Protein AF-A0A2V8MP57-F1 (afdb_monomer)

Mean predicted aligned error: 5.83 Å

Foldseek 3Di:
DDKDKAAPDDDPVRVVVCVVCVVVVNNVVDPRIDMDDDQKDWDADPDWDWDDDPNHTPGTDGDMDGDDPPPDDDDDD

Secondary structure (DSSP, 8-state):
-EEEEEE----HHHHHHHHHHHHTT-GGGSTTEEEEEESEEEE--SS--EEEETTEEEEES-EEEE--TT-S-----

Nearest PDB structures (foldseek):
  2qv7-assembly1_A  TM=9.144E-01  e=5.278E-03  unclassified
  2qvl-assembly1_A  TM=7.896E-01  e=3.585E-03  unclassified
  4bjj-assembly1_A  TM=2.157E-01  e=4.317E+00  Schizosaccharomyces pombe

Sequence (77 aa):
MSTSTLIEFLPLPELIRSLPLLYNGKIYEHPKVRFFRAKCVRADSQESALCEIDGEPLGRLPIEITVIPEAIRVLAP

Radius of gyration: 15.63 Å; Cα contacts (8 Å, |Δi|>4): 82; chains: 1; bounding box: 38×23×45 Å

Structure (mmCIF, N/CA/C/O backbone):
data_AF-A0A2V8MP57-F1
#
_entry.id   AF-A0A2V8MP57-F1
#
loop_
_atom_site.group_PDB
_atom_site.id
_atom_site.type_symbol
_atom_site.label_atom_id
_atom_site.label_alt_id
_atom_site.label_comp_id
_atom_site.label_asym_id
_atom_site.label_entity_id
_atom_site.label_seq_id
_atom_site.pdbx_PDB_ins_code
_atom_site.Cartn_x
_atom_site.Cartn_y
_atom_site.Cartn_z
_atom_site.occupancy
_atom_site.B_iso_or_equiv
_atom_site.auth_seq_id
_atom_site.auth_comp_id
_atom_site.auth_asym_id
_atom_site.auth_atom_id
_atom_site.pdbx_PDB_model_num
ATOM 1 N N . MET A 1 1 ? 1.925 -5.920 -12.966 1.00 59.06 1 MET A N 1
ATOM 2 C CA . MET A 1 1 ? 1.330 -6.397 -11.695 1.00 59.06 1 MET A CA 1
ATOM 3 C C . MET A 1 1 ? 1.738 -5.408 -10.630 1.00 59.06 1 MET A C 1
ATOM 5 O O . MET A 1 1 ? 2.943 -5.242 -10.469 1.00 59.06 1 MET A O 1
ATOM 9 N N . SER A 1 2 ? 0.780 -4.774 -9.965 1.00 73.81 2 SER A N 1
ATOM 10 C CA . SER A 1 2 ? 1.071 -3.781 -8.933 1.00 73.81 2 SER A CA 1
ATOM 11 C C . SER A 1 2 ? 1.052 -4.425 -7.562 1.00 73.81 2 SER A C 1
ATOM 13 O O . SER A 1 2 ? 0.383 -5.434 -7.317 1.00 73.81 2 SER A 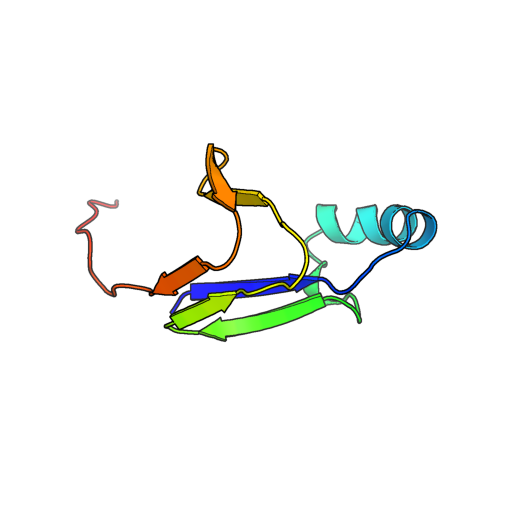O 1
ATOM 15 N N . THR A 1 3 ? 1.865 -3.842 -6.704 1.00 79.19 3 THR A N 1
ATOM 16 C CA . THR A 1 3 ? 1.995 -4.197 -5.306 1.00 79.19 3 THR A CA 1
ATOM 17 C C . THR A 1 3 ? 0.993 -3.377 -4.507 1.00 79.19 3 THR A C 1
ATOM 19 O O . THR A 1 3 ? 0.948 -2.159 -4.660 1.00 79.19 3 THR A O 1
ATOM 22 N N . SER A 1 4 ? 0.218 -4.028 -3.648 1.00 78.12 4 SER A N 1
ATOM 23 C CA . SER A 1 4 ? -0.684 -3.365 -2.709 1.00 78.12 4 SER A CA 1
ATOM 24 C C . SER A 1 4 ? -0.338 -3.803 -1.295 1.00 78.12 4 SER A C 1
ATOM 26 O O . SER A 1 4 ? -0.286 -5.000 -1.003 1.00 78.12 4 SER A O 1
ATOM 28 N N . THR A 1 5 ? -0.103 -2.828 -0.423 1.00 84.88 5 THR A N 1
ATOM 29 C CA . THR A 1 5 ? 0.200 -3.051 0.990 1.00 84.88 5 THR A CA 1
ATOM 30 C C . THR A 1 5 ? -1.031 -2.698 1.808 1.00 84.88 5 THR A C 1
ATOM 32 O O . THR A 1 5 ? -1.529 -1.578 1.727 1.00 84.88 5 THR A O 1
ATOM 35 N N . LEU A 1 6 ? -1.519 -3.653 2.592 1.00 84.50 6 LEU A N 1
ATOM 36 C CA . LEU A 1 6 ? -2.590 -3.449 3.558 1.00 84.50 6 LEU A CA 1
ATOM 37 C C . LEU A 1 6 ? -1.971 -3.384 4.951 1.00 84.50 6 LEU A C 1
ATOM 39 O O . LEU A 1 6 ? -1.229 -4.286 5.340 1.00 84.50 6 LEU A O 1
ATOM 43 N N . ILE A 1 7 ? -2.297 -2.338 5.699 1.00 86.44 7 ILE A N 1
ATOM 44 C CA . ILE A 1 7 ? -1.902 -2.192 7.098 1.00 86.44 7 ILE A CA 1
ATOM 45 C C . ILE A 1 7 ? -3.177 -2.301 7.925 1.00 86.44 7 ILE A C 1
ATOM 47 O O . ILE A 1 7 ? -4.114 -1.528 7.731 1.00 86.44 7 ILE A O 1
ATOM 51 N N . GLU A 1 8 ? -3.238 -3.295 8.805 1.00 85.31 8 GLU A N 1
ATOM 52 C CA . GLU A 1 8 ? -4.362 -3.439 9.727 1.00 85.31 8 GLU A CA 1
ATOM 53 C C . GLU A 1 8 ? -4.339 -2.335 10.789 1.00 85.31 8 GLU A C 1
ATOM 55 O O . GLU A 1 8 ? -3.342 -1.637 10.974 1.00 85.31 8 GLU A O 1
ATOM 60 N N . PH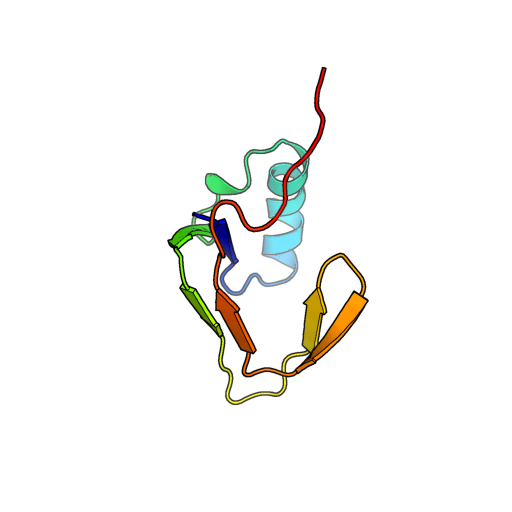E A 1 9 ? -5.447 -2.181 11.514 1.00 86.19 9 PHE A N 1
ATOM 61 C CA . PHE A 1 9 ? -5.571 -1.146 12.531 1.00 86.19 9 PHE A CA 1
ATOM 62 C C . PHE A 1 9 ? -4.422 -1.198 13.557 1.00 86.19 9 PHE A C 1
ATOM 64 O O . PHE A 1 9 ? -4.184 -2.203 14.245 1.00 86.19 9 PHE A O 1
ATOM 71 N N . LEU A 1 10 ? -3.729 -0.064 13.673 1.00 84.69 10 LEU A N 1
ATOM 72 C CA . LEU A 1 10 ? -2.630 0.158 14.600 1.00 84.69 10 LEU A CA 1
ATOM 73 C C . LEU A 1 10 ? -3.007 1.281 15.573 1.00 84.69 10 LEU A C 1
ATOM 75 O O . LEU A 1 10 ? -3.113 2.436 15.157 1.00 84.69 10 LEU A O 1
ATOM 79 N N . PRO A 1 11 ? -3.188 0.988 16.870 1.00 86.81 11 PRO A N 1
ATOM 80 C CA . PRO A 1 11 ? -3.357 2.027 17.871 1.00 86.81 11 PRO A CA 1
ATOM 81 C C . PRO A 1 11 ? -2.063 2.842 18.023 1.00 86.81 11 PRO A C 1
ATOM 83 O O . PRO A 1 11 ? -0.959 2.332 17.820 1.00 86.81 11 PRO A O 1
ATOM 86 N N . LEU A 1 12 ? -2.187 4.103 18.445 1.00 88.88 12 LEU A N 1
ATOM 87 C CA . LEU A 1 12 ? -1.074 5.062 18.507 1.00 88.88 12 LEU A CA 1
ATOM 88 C C . LEU A 1 12 ? 0.193 4.549 19.237 1.00 88.88 12 LEU A C 1
ATOM 90 O O . LEU A 1 12 ? 1.287 4.747 18.707 1.00 88.88 12 LEU A O 1
ATOM 94 N N . PRO A 1 13 ? 0.112 3.847 20.390 1.00 88.19 13 PRO A N 1
ATOM 95 C CA . PRO A 1 13 ? 1.306 3.320 21.060 1.00 88.19 13 PRO A CA 1
ATOM 96 C C . PRO A 1 13 ? 2.024 2.235 20.251 1.00 88.19 13 PRO A C 1
ATOM 98 O O . PRO A 1 13 ? 3.248 2.129 20.299 1.00 88.19 13 PRO A O 1
ATOM 101 N N . GLU A 1 14 ? 1.266 1.415 19.523 1.00 84.81 14 GLU A N 1
ATOM 102 C CA . GLU A 1 14 ? 1.810 0.367 18.661 1.00 84.81 14 GLU A CA 1
ATOM 103 C C . GLU A 1 14 ? 2.435 0.988 17.411 1.00 84.81 14 GLU A C 1
ATOM 105 O O . GLU A 1 14 ? 3.558 0.642 17.061 1.00 84.81 14 GLU A O 1
ATOM 110 N N . LEU A 1 15 ? 1.782 1.995 16.821 1.00 85.69 15 LEU A N 1
ATOM 111 C CA . LEU A 1 15 ? 2.332 2.759 15.702 1.00 85.69 15 LEU A CA 1
ATOM 112 C C . LEU A 1 15 ? 3.684 3.393 16.053 1.00 85.69 15 LEU A C 1
ATOM 114 O O . LEU A 1 15 ? 4.639 3.228 15.299 1.00 85.69 15 LEU A O 1
ATOM 118 N N . ILE A 1 16 ? 3.791 4.061 17.209 1.00 86.94 16 ILE A N 1
ATOM 119 C CA . ILE A 1 16 ? 5.044 4.691 17.663 1.00 86.94 16 ILE A CA 1
ATOM 120 C C . ILE A 1 16 ? 6.163 3.652 17.807 1.00 86.94 16 ILE A C 1
ATOM 122 O O . ILE A 1 16 ? 7.295 3.903 17.393 1.00 86.94 16 ILE A O 1
ATOM 126 N N . ARG A 1 17 ? 5.855 2.468 18.352 1.00 85.69 17 ARG A N 1
ATOM 127 C CA . ARG A 1 17 ? 6.824 1.363 18.471 1.00 85.69 17 ARG A CA 1
ATOM 128 C C . ARG A 1 17 ? 7.250 0.810 17.113 1.00 85.69 17 ARG A C 1
ATOM 130 O O . ARG A 1 17 ? 8.391 0.376 16.978 1.00 85.69 17 ARG A O 1
ATOM 137 N N . SER A 1 18 ? 6.361 0.851 16.126 1.00 82.94 18 SER A N 1
ATOM 138 C CA . SER A 1 18 ? 6.602 0.353 14.771 1.00 82.94 18 SER A CA 1
ATOM 139 C C . SER A 1 18 ? 7.225 1.392 13.830 1.00 82.94 18 SER A C 1
ATOM 141 O O . SER A 1 18 ? 7.670 1.016 12.748 1.00 82.94 18 SER A O 1
ATOM 143 N N . LEU A 1 19 ? 7.351 2.667 14.232 1.00 81.19 19 LEU A N 1
ATOM 144 C CA . LEU A 1 19 ? 8.002 3.718 13.429 1.00 81.19 19 LEU A CA 1
ATOM 145 C C . LEU A 1 19 ? 9.398 3.321 12.917 1.00 81.19 19 LEU A C 1
ATOM 147 O O . LEU A 1 19 ? 9.639 3.492 11.724 1.00 81.19 19 LEU A O 1
ATOM 151 N N . PRO A 1 20 ? 10.314 2.740 13.722 1.00 82.31 20 PRO A N 1
ATOM 152 C CA . PRO A 1 20 ? 11.626 2.337 13.218 1.00 82.31 20 PRO A CA 1
ATOM 153 C C . PRO A 1 20 ? 11.550 1.347 12.046 1.00 82.31 20 PRO A C 1
ATOM 155 O O . PRO A 1 20 ? 12.403 1.400 11.164 1.00 82.31 20 PRO A O 1
ATOM 158 N N . LEU A 1 21 ? 10.522 0.487 12.005 1.00 78.62 21 LEU A N 1
ATOM 159 C CA . LEU A 1 21 ? 10.299 -0.475 10.918 1.00 78.62 21 LEU A CA 1
ATOM 160 C C . LEU A 1 21 ? 9.877 0.204 9.607 1.00 78.62 21 LEU A C 1
ATOM 162 O O . LEU A 1 21 ? 10.187 -0.298 8.527 1.00 78.62 21 LEU A O 1
ATOM 166 N N . LEU A 1 22 ? 9.201 1.357 9.690 1.00 76.31 22 LEU A N 1
ATOM 167 C CA . LEU A 1 22 ? 8.854 2.170 8.520 1.00 76.31 22 LEU A CA 1
ATOM 168 C C . LEU A 1 22 ? 10.104 2.790 7.881 1.00 76.31 22 LEU A C 1
ATOM 170 O O . LEU A 1 22 ? 10.192 2.873 6.660 1.00 76.31 22 LEU A O 1
ATOM 174 N N . TYR A 1 23 ? 11.081 3.193 8.700 1.00 73.75 23 TYR A N 1
ATOM 175 C CA . TYR A 1 23 ? 12.275 3.914 8.241 1.00 73.75 23 TYR A CA 1
ATOM 176 C C . TYR A 1 23 ? 13.470 3.017 7.901 1.00 73.75 23 TYR A C 1
ATOM 178 O O . TYR A 1 23 ? 14.360 3.444 7.172 1.00 73.75 23 TYR A O 1
ATOM 186 N N . ASN A 1 24 ? 13.508 1.780 8.399 1.00 79.88 24 ASN A N 1
ATOM 187 C CA . ASN A 1 24 ? 14.601 0.838 8.131 1.00 79.88 24 ASN A CA 1
ATOM 188 C C . ASN A 1 24 ? 14.302 -0.151 6.984 1.00 79.88 24 ASN A C 1
ATOM 190 O O . ASN A 1 24 ? 15.081 -1.076 6.757 1.00 79.88 24 ASN A O 1
ATOM 194 N N . GLY A 1 25 ? 13.172 0.018 6.286 1.00 76.69 25 GLY A N 1
ATOM 195 C CA . GLY A 1 25 ? 12.761 -0.831 5.164 1.00 76.69 25 GLY A CA 1
ATOM 196 C C . GLY A 1 25 ? 12.186 -2.200 5.553 1.00 76.69 25 GLY A C 1
ATOM 197 O O . GLY A 1 25 ? 11.891 -2.997 4.665 1.00 76.69 25 GLY A O 1
ATOM 198 N N . LYS A 1 26 ? 11.989 -2.485 6.848 1.00 81.19 26 LYS A N 1
ATOM 199 C CA . LYS A 1 26 ? 11.482 -3.776 7.357 1.00 81.19 26 LYS A CA 1
ATOM 200 C C . LYS A 1 26 ? 9.986 -3.782 7.661 1.00 81.19 26 LYS A C 1
ATOM 202 O O . LYS A 1 26 ? 9.502 -4.631 8.403 1.00 81.19 26 LYS A O 1
ATOM 207 N N . ILE A 1 27 ? 9.229 -2.857 7.078 1.00 81.25 27 ILE A N 1
ATOM 208 C CA . ILE A 1 27 ? 7.777 -2.750 7.277 1.00 81.25 27 ILE A CA 1
ATOM 209 C C . ILE A 1 27 ? 7.038 -4.075 7.018 1.00 81.25 27 ILE A C 1
ATOM 211 O O . ILE A 1 27 ? 6.064 -4.381 7.697 1.00 81.25 27 ILE A O 1
ATOM 215 N N . TYR A 1 28 ? 7.536 -4.893 6.089 1.00 79.69 28 TYR A N 1
ATOM 216 C CA . TYR A 1 28 ? 6.939 -6.181 5.730 1.00 79.69 28 TYR A CA 1
ATOM 217 C C . TYR A 1 28 ? 7.155 -7.291 6.771 1.00 79.69 28 TYR A C 1
ATOM 219 O O . TYR A 1 28 ? 6.510 -8.329 6.679 1.00 79.69 28 TYR A O 1
ATOM 227 N N . GLU A 1 29 ? 8.035 -7.092 7.757 1.00 82.88 29 GLU A N 1
ATOM 228 C CA . GLU A 1 29 ? 8.208 -8.021 8.885 1.00 82.88 29 GLU A CA 1
ATOM 229 C C . GLU A 1 29 ? 7.131 -7.813 9.969 1.00 82.88 29 GLU A C 1
ATOM 231 O O . GLU A 1 29 ? 6.989 -8.632 10.877 1.00 82.88 29 GLU A O 1
ATOM 236 N N . HIS A 1 30 ? 6.358 -6.723 9.896 1.00 83.06 30 HIS A N 1
ATOM 237 C CA . HIS A 1 30 ? 5.342 -6.411 10.892 1.00 83.06 30 HIS A CA 1
ATOM 238 C C . HIS A 1 30 ? 4.103 -7.316 10.721 1.00 83.06 30 HIS A C 1
ATOM 240 O O . HIS A 1 30 ? 3.525 -7.353 9.636 1.00 83.06 30 HIS A O 1
ATOM 246 N N . PRO A 1 31 ? 3.603 -7.983 11.782 1.00 83.88 31 PRO A N 1
ATOM 247 C CA . PRO A 1 31 ? 2.532 -8.986 11.673 1.00 83.88 31 PRO A CA 1
ATOM 248 C C . PRO A 1 31 ? 1.198 -8.429 11.151 1.00 83.88 31 PRO A C 1
ATOM 250 O O . PRO A 1 31 ? 0.406 -9.161 10.571 1.00 83.88 31 PRO A O 1
ATOM 253 N N . LYS A 1 32 ? 0.961 -7.126 11.338 1.00 86.00 32 LYS A N 1
ATOM 254 C CA . LYS A 1 32 ? -0.220 -6.393 10.839 1.00 86.00 32 LYS A CA 1
ATOM 255 C C . LYS A 1 32 ? -0.064 -5.810 9.430 1.00 86.00 32 LYS A C 1
ATOM 257 O O . LYS A 1 32 ? -0.926 -5.057 8.983 1.00 86.00 32 LYS A O 1
ATOM 262 N N . VAL A 1 33 ? 1.045 -6.095 8.750 1.00 86.38 33 VAL A N 1
ATOM 263 C CA . VAL A 1 33 ? 1.285 -5.654 7.375 1.00 86.38 33 VAL A CA 1
ATOM 264 C C . VAL A 1 33 ? 1.116 -6.852 6.458 1.00 86.38 33 VAL A C 1
ATOM 266 O O . VAL A 1 33 ? 1.777 -7.876 6.607 1.00 86.38 33 VAL A O 1
ATOM 269 N N . ARG A 1 34 ? 0.213 -6.723 5.490 1.00 86.19 34 ARG A N 1
ATOM 270 C CA . ARG A 1 34 ? -0.065 -7.756 4.496 1.00 86.19 34 ARG A CA 1
ATOM 271 C C . ARG A 1 34 ? 0.274 -7.232 3.114 1.00 86.19 34 ARG A C 1
ATOM 273 O O . ARG A 1 34 ? -0.049 -6.100 2.761 1.00 86.19 34 ARG A O 1
ATOM 280 N N . PHE A 1 35 ? 0.915 -8.085 2.328 1.00 87.88 35 PHE A N 1
ATOM 281 C CA . PHE A 1 35 ? 1.360 -7.763 0.984 1.00 87.88 35 PHE A CA 1
ATOM 282 C C . PHE A 1 35 ? 0.574 -8.564 -0.041 1.00 87.88 35 PHE A C 1
ATOM 284 O O . PHE A 1 35 ? 0.478 -9.789 0.050 1.00 87.88 35 PHE A O 1
ATOM 291 N N . PHE A 1 36 ? 0.066 -7.869 -1.050 1.00 88.12 36 PHE A N 1
ATOM 292 C CA . PHE A 1 36 ? -0.648 -8.479 -2.155 1.00 88.12 36 PHE A CA 1
ATOM 293 C C . PHE A 1 36 ? -0.044 -8.036 -3.475 1.00 88.12 36 PHE A C 1
ATOM 295 O O . PHE A 1 36 ? 0.353 -6.884 -3.656 1.00 88.12 36 PHE A O 1
ATOM 302 N N .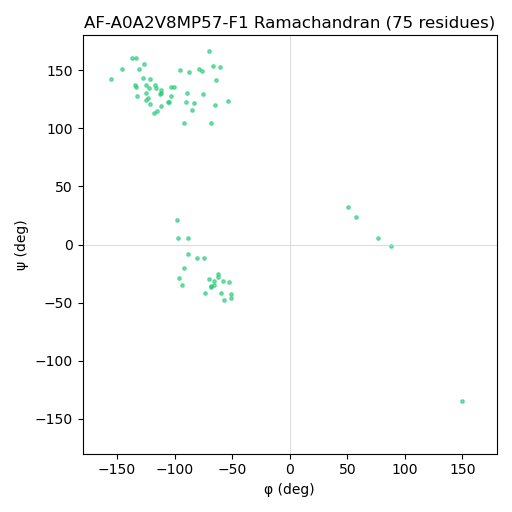 ARG A 1 37 ? -0.020 -8.961 -4.431 1.00 89.12 37 ARG A N 1
ATOM 303 C CA . ARG A 1 37 ? 0.301 -8.659 -5.820 1.00 89.12 37 ARG A CA 1
ATOM 304 C C . ARG A 1 37 ? -0.931 -8.929 -6.663 1.00 89.12 37 ARG A C 1
ATOM 306 O O . ARG A 1 37 ? -1.360 -10.074 -6.776 1.00 89.12 37 ARG A O 1
ATOM 313 N N . ALA A 1 38 ? -1.487 -7.878 -7.252 1.00 89.19 38 ALA A N 1
ATOM 314 C CA . ALA A 1 38 ? -2.734 -7.957 -7.999 1.00 89.19 38 ALA A CA 1
ATOM 315 C C . ALA A 1 38 ? -2.659 -7.164 -9.311 1.00 89.19 38 ALA A C 1
ATOM 317 O O . ALA A 1 38 ? -1.786 -6.316 -9.527 1.00 89.19 38 ALA A O 1
ATOM 318 N N . LYS A 1 39 ? -3.563 -7.496 -10.237 1.00 91.12 39 LYS A N 1
ATOM 319 C CA . LYS A 1 39 ? -3.802 -6.702 -11.453 1.00 91.12 39 LYS A CA 1
ATOM 320 C C 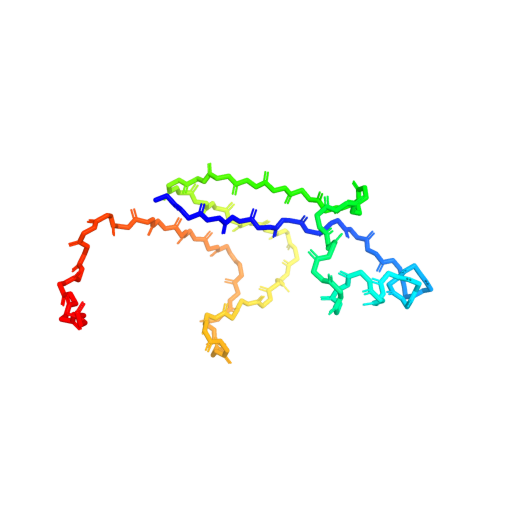. LYS A 1 39 ? -4.974 -5.738 -11.285 1.00 91.12 39 LYS A C 1
ATOM 322 O O . LYS A 1 39 ? -4.963 -4.699 -11.926 1.00 91.12 39 LYS A O 1
ATOM 327 N N . CYS A 1 40 ? -5.943 -6.085 -10.445 1.00 92.50 40 CYS A N 1
ATOM 328 C CA . CYS A 1 40 ? -7.090 -5.258 -10.103 1.00 92.50 40 CYS A CA 1
ATOM 329 C C . CYS A 1 40 ? -7.283 -5.304 -8.584 1.00 92.50 40 CYS A C 1
ATOM 331 O O . CYS A 1 40 ? -7.138 -6.371 -7.978 1.00 92.50 40 CYS A O 1
ATOM 333 N N . VAL A 1 41 ? -7.560 -4.149 -7.986 1.00 93.94 41 VAL A N 1
ATOM 334 C CA . VAL A 1 41 ? -7.852 -3.976 -6.563 1.00 93.94 41 VAL A CA 1
ATOM 335 C C . VAL A 1 41 ? -9.087 -3.104 -6.440 1.00 93.94 41 VAL A C 1
ATOM 337 O O . VAL A 1 41 ? -9.124 -2.005 -6.984 1.00 93.94 41 VAL A O 1
ATOM 340 N N . ARG A 1 42 ? -10.077 -3.579 -5.688 1.00 94.00 42 ARG A N 1
ATOM 341 C CA . ARG A 1 42 ? -11.243 -2.793 -5.297 1.00 94.00 42 ARG A CA 1
ATOM 342 C C . ARG A 1 42 ? -11.196 -2.554 -3.796 1.00 94.00 42 ARG A C 1
ATOM 344 O O . ARG A 1 42 ? -11.030 -3.504 -3.032 1.00 94.00 42 ARG A O 1
ATOM 351 N N . ALA A 1 43 ? -11.346 -1.299 -3.398 1.00 92.75 43 ALA A N 1
ATOM 352 C CA . ALA A 1 43 ? -11.454 -0.891 -2.006 1.00 92.75 43 ALA A CA 1
ATOM 353 C C . ALA A 1 43 ? -12.833 -0.271 -1.771 1.00 92.75 43 ALA A C 1
ATOM 355 O O . ALA A 1 43 ? -13.311 0.531 -2.574 1.00 92.75 43 ALA A O 1
ATOM 356 N N . ASP A 1 44 ? -13.472 -0.672 -0.678 1.00 94.56 44 ASP A N 1
ATOM 357 C CA . ASP A 1 44 ? -14.825 -0.272 -0.305 1.00 94.56 44 ASP A CA 1
ATOM 358 C C . ASP A 1 44 ? -14.905 -0.170 1.224 1.00 94.56 44 ASP A C 1
ATOM 360 O O . ASP A 1 44 ? -14.159 -0.853 1.934 1.00 94.56 44 ASP A O 1
ATOM 364 N N . SER A 1 45 ? -15.770 0.702 1.728 1.00 92.44 45 SER A N 1
ATOM 365 C CA . SER A 1 45 ? -15.932 0.970 3.155 1.00 92.44 45 SER A CA 1
ATOM 366 C C . SER A 1 45 ? -17.333 1.499 3.437 1.00 92.44 45 SER A C 1
ATOM 368 O O . SER A 1 45 ? -17.870 2.300 2.676 1.00 92.44 45 SER A O 1
ATOM 370 N N . GLN A 1 46 ? -17.909 1.084 4.568 1.00 91.75 46 GLN A N 1
ATOM 371 C CA . GLN A 1 46 ? -19.171 1.651 5.056 1.00 91.75 46 GLN A CA 1
ATOM 372 C C . GLN A 1 46 ? -18.999 3.105 5.507 1.00 91.75 46 GLN A C 1
ATOM 374 O O . GLN A 1 46 ? -19.892 3.929 5.328 1.00 91.75 46 GLN A O 1
ATOM 379 N N . GLU A 1 47 ? -17.842 3.420 6.086 1.00 91.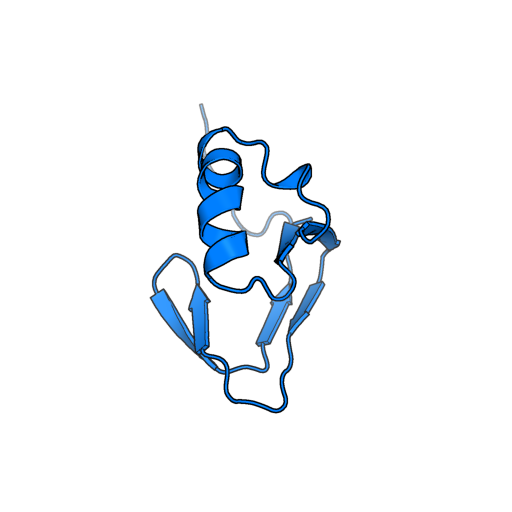56 47 GLU A N 1
ATOM 380 C CA . GLU A 1 47 ? -17.483 4.777 6.473 1.00 91.56 47 GLU A CA 1
ATOM 381 C C . GLU A 1 47 ? -16.813 5.503 5.311 1.00 91.5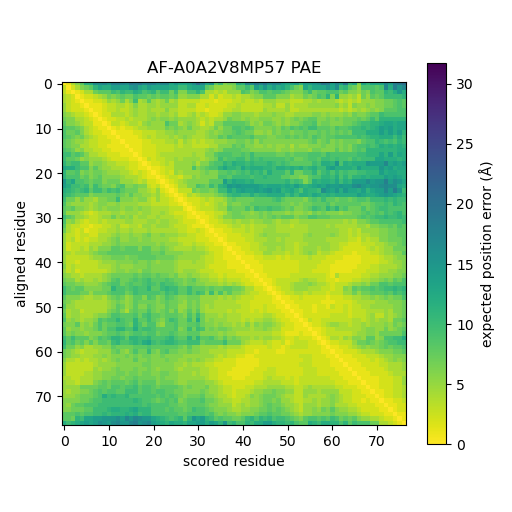6 47 GLU A C 1
ATOM 383 O O . GLU A 1 47 ? -16.081 4.913 4.512 1.00 91.56 47 GLU A O 1
ATOM 388 N N . SER A 1 48 ? -17.017 6.816 5.252 1.00 89.31 48 SER A N 1
ATOM 389 C CA . SER A 1 48 ? -16.370 7.649 4.252 1.00 89.31 48 SER A CA 1
ATOM 390 C C . SER A 1 48 ? -14.859 7.728 4.503 1.00 89.31 48 SER A C 1
ATOM 392 O O . SER A 1 48 ? -14.412 8.530 5.324 1.00 89.31 48 SER A O 1
ATOM 394 N N . ALA A 1 49 ? -14.074 7.013 3.703 1.00 92.50 49 ALA A N 1
ATOM 395 C CA . ALA A 1 49 ? -12.620 7.140 3.670 1.00 92.50 49 ALA A CA 1
ATOM 396 C C . ALA A 1 49 ? -12.168 7.995 2.481 1.00 92.50 49 ALA A C 1
ATOM 398 O O . ALA A 1 49 ? -12.667 7.816 1.370 1.00 92.50 49 ALA A O 1
ATOM 399 N N . LEU A 1 50 ? -11.234 8.918 2.724 1.00 93.19 50 LEU A N 1
ATOM 400 C CA . LEU A 1 50 ? -10.599 9.727 1.683 1.00 93.19 50 LEU A CA 1
ATOM 401 C C . LEU A 1 50 ? -9.555 8.904 0.925 1.00 93.19 50 LEU A C 1
ATOM 403 O O . LEU A 1 50 ? -8.930 8.003 1.487 1.00 93.19 50 LEU A O 1
ATOM 407 N N . CYS A 1 51 ? -9.372 9.227 -0.349 1.00 92.31 51 CYS A N 1
ATOM 408 C CA . CYS A 1 51 ? -8.414 8.574 -1.229 1.00 92.31 51 CYS A CA 1
ATOM 409 C C . CYS A 1 51 ? -7.472 9.604 -1.844 1.00 92.31 51 CYS A C 1
ATOM 411 O O . CYS A 1 51 ? -7.917 10.649 -2.325 1.00 92.31 51 CYS A O 1
ATOM 413 N N . GLU A 1 52 ? -6.191 9.259 -1.880 1.00 92.69 52 GLU A N 1
ATOM 414 C CA . GLU A 1 52 ? -5.124 10.045 -2.494 1.00 92.69 52 GLU A CA 1
ATOM 415 C C . GLU A 1 52 ? -4.440 9.210 -3.584 1.00 92.69 52 GLU A C 1
ATOM 417 O O . GLU A 1 52 ? -4.269 7.997 -3.429 1.00 92.69 52 GLU A O 1
ATOM 422 N N . ILE A 1 53 ? -4.063 9.853 -4.691 1.00 90.25 53 ILE A N 1
ATOM 423 C CA . ILE A 1 53 ? -3.269 9.270 -5.781 1.00 90.25 53 ILE A CA 1
ATOM 424 C C . ILE A 1 53 ? -2.051 10.160 -5.994 1.00 90.25 53 ILE A C 1
ATOM 426 O O . ILE A 1 53 ? -2.203 11.352 -6.224 1.00 90.25 53 ILE A O 1
ATOM 430 N N . ASP A 1 54 ? -0.850 9.586 -5.919 1.00 88.00 54 ASP A N 1
ATOM 431 C CA . ASP A 1 54 ? 0.424 10.294 -6.125 1.00 88.00 54 ASP A CA 1
ATOM 432 C C . ASP A 1 54 ? 0.577 11.592 -5.299 1.00 88.00 54 ASP A C 1
ATOM 434 O O . ASP A 1 54 ? 1.240 12.537 -5.713 1.00 88.00 54 ASP A O 1
ATOM 438 N N . GLY A 1 55 ? -0.015 11.620 -4.098 1.00 89.38 55 GLY A N 1
ATOM 439 C CA . GLY A 1 55 ? -0.004 12.774 -3.189 1.00 89.38 55 GLY A CA 1
ATOM 440 C C . GLY A 1 55 ? -1.140 13.778 -3.410 1.00 89.38 55 GLY A C 1
ATOM 441 O O . GLY A 1 55 ? -1.254 14.732 -2.646 1.00 89.38 55 GLY A O 1
ATOM 442 N N . GLU A 1 56 ? -2.002 13.550 -4.401 1.00 90.75 56 GLU A N 1
ATOM 443 C CA . GLU A 1 56 ? -3.139 14.412 -4.718 1.00 90.75 56 GLU A CA 1
ATOM 444 C C . GLU A 1 56 ? -4.466 13.805 -4.224 1.00 90.75 56 GLU A C 1
ATOM 446 O O . GLU A 1 56 ? -4.720 12.613 -4.441 1.00 90.75 56 GLU A O 1
ATOM 451 N N . PRO A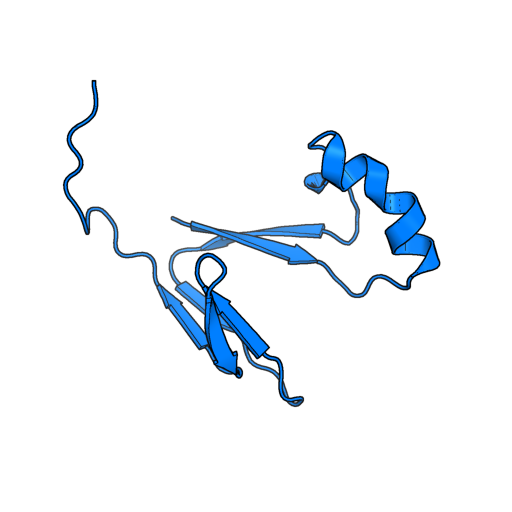 1 57 ? -5.363 14.590 -3.596 1.00 91.56 57 PRO A N 1
ATOM 452 C CA . PRO A 1 57 ? -6.688 14.114 -3.207 1.00 91.56 57 PRO A CA 1
ATOM 453 C C . PRO A 1 57 ? -7.539 13.756 -4.432 1.00 91.56 57 PRO A C 1
ATOM 455 O O . PRO A 1 57 ? -7.863 14.613 -5.252 1.00 91.56 57 PRO A O 1
ATOM 458 N N . LEU A 1 58 ? -7.966 12.497 -4.531 1.00 89.56 58 LEU A N 1
ATOM 459 C CA . LEU A 1 58 ? -8.823 12.020 -5.623 1.00 89.56 58 LEU A CA 1
ATOM 460 C C . LEU A 1 58 ? -10.311 12.077 -5.259 1.00 89.56 58 LEU A C 1
ATOM 462 O O . LEU A 1 58 ? -11.163 12.305 -6.116 1.00 89.56 58 LEU A O 1
ATOM 466 N N . GLY A 1 59 ? -10.639 11.824 -3.989 1.00 90.50 59 GLY A N 1
ATOM 467 C CA . GLY A 1 59 ? -12.024 11.716 -3.543 1.00 90.50 59 GLY A CA 1
ATOM 468 C C . GLY A 1 59 ? -12.194 10.765 -2.367 1.00 90.50 59 GLY A C 1
ATOM 469 O O . GLY A 1 59 ? -11.457 10.846 -1.387 1.00 90.50 59 GLY A O 1
ATOM 470 N N . ARG A 1 60 ? -13.211 9.901 -2.441 1.00 94.31 60 ARG A N 1
ATOM 471 C CA . ARG A 1 60 ? -13.599 8.964 -1.377 1.00 94.31 60 ARG A CA 1
ATOM 472 C C . ARG A 1 60 ? -13.836 7.566 -1.946 1.00 94.31 60 ARG A C 1
ATOM 474 O O . ARG A 1 60 ? -14.083 7.428 -3.141 1.00 94.31 60 ARG A O 1
ATOM 481 N N . LEU A 1 61 ? -13.800 6.554 -1.080 1.00 94.94 61 LEU A N 1
ATOM 482 C CA . LEU A 1 61 ? -14.229 5.193 -1.416 1.00 94.94 61 LEU A CA 1
ATOM 483 C C . LEU A 1 61 ? -15.718 5.148 -1.839 1.00 94.94 61 LEU A C 1
ATOM 485 O O . LEU A 1 61 ? -16.499 5.982 -1.370 1.00 94.94 61 LEU A O 1
ATOM 489 N N . PRO A 1 62 ? -16.125 4.170 -2.678 1.00 95.25 62 PRO A N 1
ATOM 490 C CA . PRO A 1 62 ? -15.314 3.072 -3.220 1.00 95.25 62 PRO A CA 1
ATOM 491 C C . PRO A 1 62 ? -14.422 3.484 -4.398 1.00 95.25 62 PRO A C 1
ATOM 493 O O . PRO A 1 62 ? -14.780 4.356 -5.187 1.00 95.25 62 PRO A O 1
ATOM 496 N N . ILE A 1 63 ? -13.283 2.801 -4.551 1.00 94.25 63 ILE A N 1
ATOM 497 C CA . ILE A 1 63 ? -12.395 2.947 -5.716 1.00 94.25 63 ILE A CA 1
ATOM 498 C C . ILE A 1 63 ? -12.016 1.584 -6.297 1.00 94.25 63 ILE A C 1
ATOM 500 O O . ILE A 1 63 ? -11.910 0.585 -5.580 1.00 94.25 63 ILE A O 1
ATOM 504 N N . GLU A 1 64 ? -11.756 1.563 -7.601 1.00 94.19 64 GLU A N 1
ATOM 505 C CA . GLU A 1 64 ? -11.202 0.413 -8.309 1.00 94.19 64 GLU A CA 1
ATOM 506 C C . GLU A 1 64 ? -9.937 0.830 -9.061 1.00 94.19 64 GLU A C 1
ATOM 508 O O . GLU A 1 64 ? -9.917 1.828 -9.779 1.00 94.19 64 GLU A O 1
ATOM 513 N N . ILE A 1 65 ? -8.868 0.061 -8.873 1.00 93.12 65 ILE A N 1
ATOM 514 C CA . ILE A 1 65 ? -7.542 0.322 -9.425 1.00 93.12 65 ILE A CA 1
ATOM 515 C C . ILE A 1 65 ? -7.157 -0.872 -10.286 1.00 93.12 65 ILE A C 1
ATOM 517 O O . ILE A 1 65 ? -7.051 -1.992 -9.783 1.00 93.12 65 ILE A O 1
ATOM 521 N N . THR A 1 66 ? -6.890 -0.632 -11.569 1.00 94.62 66 THR A N 1
ATOM 522 C CA . THR A 1 66 ? -6.438 -1.666 -12.505 1.00 94.62 66 THR A CA 1
ATOM 523 C C . THR A 1 66 ? -5.100 -1.297 -13.126 1.00 94.62 66 THR A C 1
ATOM 525 O O . THR A 1 66 ? -4.874 -0.177 -13.576 1.00 94.62 66 THR A O 1
ATOM 528 N N . VAL A 1 67 ? -4.204 -2.277 -13.174 1.00 93.75 67 VAL A N 1
ATOM 529 C CA . VAL A 1 67 ? -2.887 -2.154 -13.793 1.00 93.75 67 VAL A CA 1
ATOM 530 C C . VAL A 1 67 ? -3.008 -2.424 -15.280 1.00 93.75 67 VAL A C 1
ATOM 532 O O . VAL A 1 67 ? -3.282 -3.557 -15.679 1.00 93.75 67 VAL A O 1
ATOM 535 N N . ILE A 1 68 ? -2.728 -1.410 -16.090 1.00 94.81 68 ILE A N 1
ATOM 536 C CA . ILE A 1 68 ? -2.649 -1.542 -17.542 1.00 94.81 68 ILE A CA 1
ATOM 537 C C . ILE A 1 68 ? -1.185 -1.854 -17.904 1.00 94.81 68 ILE A C 1
ATOM 539 O O . ILE A 1 68 ? -0.331 -0.971 -17.791 1.00 94.81 68 ILE A O 1
ATOM 543 N N . PRO A 1 69 ? -0.841 -3.107 -18.261 1.00 91.56 69 PRO A N 1
ATOM 544 C CA . PRO A 1 69 ? 0.524 -3.442 -18.651 1.00 91.56 69 PRO A CA 1
ATOM 545 C C . PRO A 1 69 ? 0.899 -2.692 -19.933 1.00 91.56 69 PRO A C 1
ATOM 547 O O . PRO A 1 69 ? 0.065 -2.545 -20.819 1.00 91.56 69 PRO A O 1
ATOM 550 N N . GLU A 1 70 ? 2.149 -2.230 -20.020 1.00 92.25 70 GLU A N 1
ATOM 551 C CA . GLU A 1 70 ? 2.702 -1.584 -21.226 1.00 92.25 70 GLU A CA 1
ATOM 552 C C . GLU A 1 70 ? 1.928 -0.336 -21.700 1.00 92.25 70 GLU A C 1
ATOM 554 O O . GLU A 1 70 ? 2.011 0.057 -22.860 1.00 92.25 70 GLU A O 1
ATOM 559 N N . ALA A 1 71 ? 1.195 0.327 -20.798 1.00 94.06 71 ALA A N 1
ATOM 560 C CA . ALA A 1 71 ? 0.362 1.482 -21.138 1.00 94.06 71 ALA A CA 1
ATOM 561 C C . ALA A 1 71 ? 1.153 2.685 -21.678 1.00 94.06 71 ALA A C 1
ATOM 563 O O . ALA A 1 71 ? 0.618 3.496 -22.431 1.00 94.06 71 ALA A O 1
ATOM 564 N N . ILE A 1 72 ? 2.417 2.823 -21.271 1.00 94.88 72 ILE A N 1
ATOM 565 C CA . ILE A 1 72 ? 3.271 3.962 -21.602 1.00 94.88 72 ILE A CA 1
ATOM 566 C C . ILE A 1 72 ? 4.634 3.435 -22.052 1.00 94.88 72 ILE A C 1
ATOM 568 O O . ILE A 1 72 ? 5.210 2.548 -21.421 1.00 94.88 72 ILE A O 1
ATOM 572 N N . ARG A 1 73 ? 5.164 4.009 -23.137 1.00 94.81 73 ARG A N 1
ATOM 573 C CA . ARG A 1 73 ? 6.545 3.793 -23.581 1.00 94.81 73 ARG A CA 1
ATOM 574 C C . ARG A 1 73 ? 7.447 4.837 -22.938 1.00 94.81 73 ARG A C 1
ATOM 576 O O . ARG A 1 73 ? 7.226 6.030 -23.119 1.00 94.81 73 ARG A O 1
ATOM 583 N N . VAL A 1 74 ? 8.454 4.379 -22.206 1.00 94.19 74 VAL A N 1
ATOM 584 C CA . VAL A 1 74 ? 9.417 5.230 -21.500 1.00 94.19 74 VAL A CA 1
ATOM 585 C C . VAL A 1 74 ? 10.783 5.074 -22.163 1.00 94.19 74 VAL A C 1
ATOM 587 O O . VAL A 1 74 ? 11.209 3.951 -22.424 1.00 94.19 74 VAL A O 1
ATOM 590 N N . LEU A 1 75 ? 11.464 6.187 -22.446 1.00 95.62 75 LEU A N 1
ATOM 591 C CA . LEU A 1 75 ? 12.876 6.174 -22.835 1.00 95.62 75 LEU A CA 1
ATOM 592 C C . LEU A 1 75 ? 13.721 6.124 -21.558 1.00 95.62 75 LEU A C 1
ATOM 594 O O . LEU A 1 75 ? 13.590 7.000 -20.705 1.00 95.62 75 LEU A O 1
ATOM 598 N N . ALA A 1 76 ? 14.560 5.101 -21.427 1.00 91.81 76 ALA A N 1
ATOM 599 C CA . ALA A 1 76 ? 15.476 4.913 -20.305 1.00 91.81 76 ALA A CA 1
ATOM 600 C C . ALA A 1 76 ? 16.917 4.712 -20.832 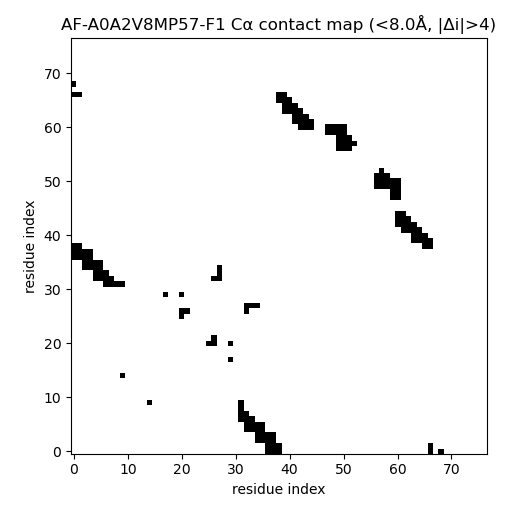1.00 91.81 76 ALA A C 1
ATOM 602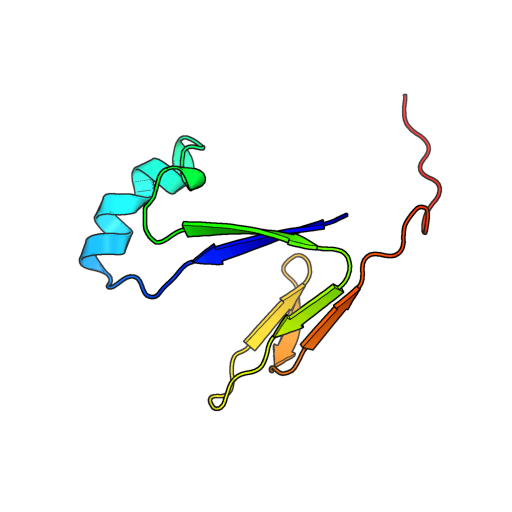 O O . ALA A 1 76 ? 17.050 4.335 -22.000 1.00 91.81 76 ALA A O 1
ATOM 603 N N . PRO A 1 77 ? 17.962 5.009 -20.028 1.00 80.94 77 PRO A N 1
ATOM 604 C CA . PRO A 1 77 ? 19.371 4.860 -20.415 1.00 80.94 77 PRO A CA 1
ATOM 605 C C . PRO A 1 77 ? 19.775 3.430 -20.787 1.00 80.94 77 PRO A C 1
ATOM 607 O O . PRO A 1 77 ? 19.184 2.482 -20.220 1.00 80.94 77 PRO A O 1
#

pLDDT: mean 87.66, std 6.52, range [59.06, 95.62]

Solvent-accessible surface area (backbone atoms only — not comparable to full-atom values): 5096 Å² total; per-residue (Å²): 120,46,80,46,79,48,71,55,94,63,57,70,75,57,43,63,70,45,46,64,32,66,75,70,76,45,44,77,75,37,92,55,40,45,83,46,79,41,50,63,49,76,49,74,63,96,62,91,42,78,40,69,55,100,90,39,83,74,52,54,58,65,48,76,48,70,61,69,80,83,75,69,93,79,92,75,137